Protein AF-A0A3D2S0C6-F1 (afdb_monomer)

Mean predicted aligned error: 8.08 Å

Sequence (118 aa):
MKANLLNQLSLNLKLKREFHRSIPYRATDWIDLDLVYYLPLGFKAKLVGEFRGGRSTEEGSQNLGLEDYVLMRPKLAKQFGNYMNGFIGGVFVVGKYMQLTDYLFTPNAVDFGLELEF

Nearest PDB structures (foldseek):
  4kr4-assembly1_A  TM=4.861E-01  e=1.047E+00  Salmonella enterica subsp. enterica serovar Typhi
  4kr8-assembly1_B  TM=3.683E-01  e=6.257E-01  Salmonella enterica subsp. enterica serovar Typhi

Solvent-accessible surface area (backbone atoms only — not comparable to full-atom values): 6599 Å² total; per-residue (Å²): 135,87,75,68,65,76,82,32,55,47,80,46,79,48,78,49,74,59,92,64,86,82,50,61,63,43,50,41,38,39,38,40,36,44,37,39,36,56,45,80,97,57,28,38,40,34,38,40,37,39,38,36,39,47,16,34,54,89,76,72,77,102,49,64,72,36,61,37,29,39,40,38,34,45,35,43,33,36,64,53,82,95,38,34,33,38,38,41,33,34,34,42,68,48,68,56,46,52,79,52,89,97,45,76,54,80,66,68,45,76,51,69,52,75,48,77,59,133

Structure (mmCIF, N/CA/C/O backbone):
data_AF-A0A3D2S0C6-F1
#
_entry.id   AF-A0A3D2S0C6-F1
#
loop_
_atom_site.group_PDB
_atom_site.id
_atom_site.type_symbol
_atom_site.label_atom_id
_atom_site.label_alt_id
_atom_site.label_comp_id
_atom_site.label_asym_id
_atom_site.label_entity_id
_atom_site.label_seq_id
_atom_site.pdbx_PDB_ins_code
_atom_site.Cartn_x
_atom_site.Cartn_y
_atom_site.Cartn_z
_atom_site.occupancy
_atom_site.B_iso_or_equiv
_atom_site.auth_seq_id
_atom_site.auth_comp_id
_atom_site.auth_asym_id
_atom_site.auth_atom_id
_atom_site.pdbx_PDB_model_num
ATOM 1 N N . MET A 1 1 ? -10.230 -21.965 22.544 1.00 43.94 1 MET A N 1
ATOM 2 C CA . MET A 1 1 ? -10.937 -21.451 21.349 1.00 43.94 1 MET A CA 1
ATOM 3 C C . MET A 1 1 ? -10.070 -21.706 20.125 1.00 43.94 1 MET A C 1
ATOM 5 O O . MET A 1 1 ? -9.015 -21.099 20.023 1.00 43.94 1 MET A O 1
ATOM 9 N N . LYS A 1 2 ? -10.457 -22.622 19.228 1.00 42.06 2 LYS A N 1
ATOM 10 C CA . LYS A 1 2 ? -9.827 -22.734 17.902 1.00 42.06 2 LYS A CA 1
ATOM 11 C C . LYS A 1 2 ? -10.472 -21.672 17.010 1.00 42.06 2 LYS A C 1
ATOM 13 O O . LYS A 1 2 ? -11.637 -21.813 16.656 1.00 42.06 2 LYS A O 1
ATOM 18 N N . ALA A 1 3 ? -9.758 -20.583 16.739 1.00 53.81 3 ALA A N 1
ATOM 19 C CA . ALA A 1 3 ? -10.214 -19.566 15.798 1.00 53.81 3 ALA A CA 1
ATOM 20 C C . ALA A 1 3 ? -10.270 -20.176 14.390 1.00 53.81 3 ALA A C 1
ATOM 22 O O . ALA A 1 3 ? -9.321 -20.826 13.949 1.00 53.81 3 ALA A O 1
ATOM 23 N N . ASN A 1 4 ? -11.399 -20.007 13.706 1.00 52.91 4 ASN A N 1
ATOM 24 C CA . ASN A 1 4 ? -11.587 -20.475 12.341 1.00 52.91 4 ASN A CA 1
ATOM 25 C C . ASN A 1 4 ? -10.833 -19.526 11.388 1.00 52.91 4 ASN A C 1
ATOM 27 O O . ASN A 1 4 ? -11.386 -18.523 10.939 1.00 52.91 4 ASN A O 1
ATOM 31 N N . LEU A 1 5 ? -9.548 -19.817 11.150 1.00 54.78 5 LEU A N 1
ATOM 32 C CA . LEU A 1 5 ? -8.591 -18.996 10.386 1.00 54.78 5 LEU A CA 1
ATOM 33 C C . LEU A 1 5 ? -9.094 -18.583 8.991 1.00 54.78 5 LEU A C 1
ATOM 35 O O . LEU A 1 5 ? -8.727 -17.521 8.496 1.00 54.78 5 LEU A O 1
ATOM 39 N N . LEU A 1 6 ? -9.962 -19.389 8.374 1.00 56.31 6 LEU A N 1
ATOM 40 C CA . LEU A 1 6 ? -10.482 -19.144 7.026 1.00 56.31 6 LEU A CA 1
ATOM 41 C C . LEU A 1 6 ? -11.408 -17.919 6.935 1.00 56.31 6 LEU A C 1
ATOM 43 O O . LEU A 1 6 ? -11.457 -17.287 5.889 1.00 56.31 6 LEU A O 1
ATOM 47 N N . ASN A 1 7 ? -12.086 -17.532 8.023 1.00 62.97 7 ASN A N 1
ATOM 48 C CA . ASN A 1 7 ? -12.977 -16.359 8.025 1.00 62.97 7 ASN A CA 1
ATOM 49 C C . ASN A 1 7 ? -12.265 -15.057 8.421 1.00 62.97 7 ASN A C 1
ATOM 51 O O . ASN A 1 7 ? -12.887 -13.998 8.464 1.00 62.97 7 ASN A O 1
ATOM 55 N N . GLN A 1 8 ? -10.978 -15.131 8.760 1.00 79.31 8 GLN A N 1
ATOM 56 C CA . GLN A 1 8 ? -10.202 -13.994 9.254 1.00 79.31 8 GLN A CA 1
ATOM 57 C C . GLN A 1 8 ? -9.324 -13.376 8.171 1.00 79.31 8 GLN A C 1
ATOM 59 O O . GLN A 1 8 ? -8.827 -12.275 8.372 1.00 79.31 8 GLN A O 1
ATOM 64 N N . LEU A 1 9 ? -9.152 -14.044 7.030 1.00 85.50 9 LEU A N 1
ATOM 65 C CA . LEU A 1 9 ? -8.257 -13.631 5.959 1.00 85.50 9 LEU A CA 1
ATOM 66 C C . LEU A 1 9 ? -9.019 -13.476 4.642 1.00 85.50 9 LEU A C 1
ATOM 68 O O . LEU A 1 9 ? -9.645 -14.414 4.162 1.00 85.50 9 LEU A O 1
ATOM 72 N N . SER A 1 10 ? -8.896 -12.307 4.027 1.00 88.25 10 SER A N 1
ATOM 73 C CA . SER A 1 10 ? -9.287 -12.056 2.645 1.00 88.25 10 SER A CA 1
ATOM 74 C C . SER A 1 10 ? -8.044 -11.685 1.852 1.00 88.25 10 SER A C 1
ATOM 76 O O . SER A 1 10 ? -7.326 -10.758 2.220 1.00 88.25 10 SER A O 1
ATOM 78 N N . LEU A 1 11 ? -7.803 -12.396 0.757 1.00 89.38 11 LEU A N 1
ATOM 79 C CA . LEU A 1 11 ? -6.696 -12.151 -0.157 1.00 89.38 11 LEU A CA 1
ATOM 80 C C . LEU A 1 11 ? -7.246 -12.034 -1.576 1.00 89.38 11 LEU A C 1
ATOM 82 O O . LEU A 1 11 ? -7.897 -12.950 -2.073 1.00 89.38 11 LEU A O 1
ATOM 86 N N . ASN A 1 12 ? -6.937 -10.925 -2.234 1.00 90.75 12 ASN A N 1
ATOM 87 C CA . ASN A 1 12 ? -7.146 -10.736 -3.657 1.00 90.75 12 ASN A CA 1
ATOM 88 C C . ASN A 1 12 ? -5.790 -10.484 -4.315 1.00 90.75 12 ASN A C 1
ATOM 90 O O . ASN A 1 12 ? -5.090 -9.540 -3.953 1.00 90.75 12 ASN A O 1
ATOM 94 N N . LEU A 1 13 ? -5.423 -11.343 -5.261 1.00 89.69 13 LEU A N 1
ATOM 95 C CA . LEU A 1 13 ? -4.190 -11.238 -6.025 1.00 89.69 13 LEU A CA 1
ATOM 96 C C . LEU A 1 13 ? -4.544 -11.170 -7.508 1.00 89.69 13 LEU A C 1
ATOM 98 O O . LEU A 1 13 ? -5.176 -12.081 -8.043 1.00 89.69 13 LEU A O 1
ATOM 102 N N . LYS A 1 14 ? -4.109 -10.105 -8.176 1.00 91.69 14 LYS A N 1
ATOM 103 C CA . LYS A 1 14 ? -4.209 -9.962 -9.627 1.00 91.69 14 LYS A CA 1
ATOM 104 C C . LYS A 1 14 ? -2.811 -9.963 -10.212 1.00 91.69 14 LYS A C 1
ATOM 106 O O . LYS A 1 14 ? -1.954 -9.197 -9.785 1.00 91.69 14 LYS A O 1
ATOM 111 N N . LEU A 1 15 ? -2.608 -10.823 -11.199 1.00 87.50 15 LEU A N 1
ATOM 112 C CA . LEU A 1 15 ? -1.362 -10.943 -11.937 1.00 87.50 15 LEU A CA 1
ATOM 113 C C . LEU A 1 15 ? -1.665 -10.707 -13.411 1.00 87.50 15 LEU A C 1
ATOM 115 O O . LEU A 1 15 ? -2.602 -11.306 -13.946 1.00 87.50 15 LEU A O 1
ATOM 119 N N . LYS A 1 16 ? -0.876 -9.875 -14.085 1.00 85.62 16 LYS A N 1
ATOM 120 C CA . LYS A 1 16 ? -0.969 -9.740 -15.537 1.00 85.62 16 LYS A CA 1
ATOM 121 C C . LYS A 1 16 ? 0.410 -9.589 -16.146 1.00 85.62 16 LYS A C 1
ATOM 123 O O . LYS A 1 16 ? 1.273 -8.889 -15.622 1.00 85.62 16 LYS A O 1
ATOM 128 N N . ARG A 1 17 ? 0.552 -10.236 -17.298 1.00 79.38 17 ARG A N 1
ATOM 129 C CA . ARG A 1 17 ? 1.701 -10.146 -18.183 1.00 79.38 17 ARG A CA 1
ATOM 130 C C . ARG A 1 17 ? 1.209 -9.869 -19.597 1.00 79.38 17 ARG A C 1
ATOM 132 O O . ARG A 1 17 ? 0.423 -10.646 -20.137 1.00 79.38 17 ARG A O 1
ATOM 139 N N . GLU A 1 18 ? 1.613 -8.748 -20.177 1.00 74.56 18 GLU A N 1
ATOM 140 C CA . GLU A 1 18 ? 1.297 -8.378 -21.556 1.00 74.56 18 GLU A CA 1
ATOM 141 C C . GLU A 1 18 ? 2.444 -8.805 -22.481 1.00 74.56 18 GLU A C 1
ATOM 143 O O . GLU A 1 18 ? 3.577 -8.361 -22.331 1.00 74.56 18 GLU A O 1
ATOM 148 N N . PHE A 1 19 ? 2.142 -9.674 -23.451 1.00 68.12 19 PHE A N 1
ATOM 149 C CA . PHE A 1 19 ? 3.120 -10.211 -24.414 1.00 68.12 19 PHE A CA 1
ATOM 150 C C . PHE A 1 19 ? 3.208 -9.410 -25.730 1.00 68.12 19 PHE A C 1
ATOM 152 O O . PHE A 1 19 ? 3.878 -9.835 -26.667 1.00 68.12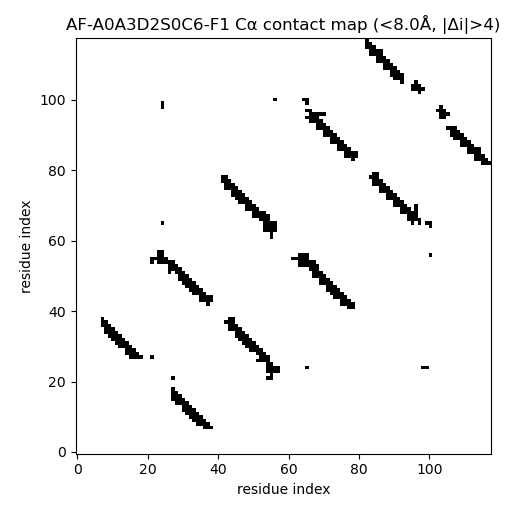 19 PHE A O 1
ATOM 159 N N . HIS A 1 20 ? 2.483 -8.294 -25.845 1.00 63.0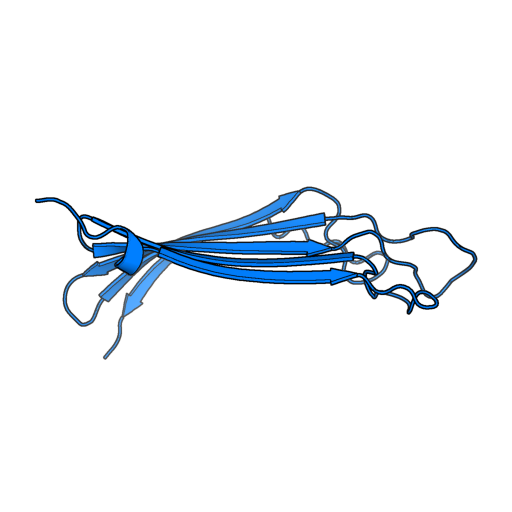9 20 HIS A N 1
ATOM 160 C CA . HIS A 1 20 ? 2.380 -7.502 -27.079 1.00 63.09 20 HIS A CA 1
ATOM 161 C C . HIS A 1 20 ? 3.347 -6.306 -27.053 1.00 63.09 20 HIS A C 1
ATOM 163 O O . HIS A 1 20 ? 3.945 -6.006 -26.022 1.00 63.09 20 HIS A O 1
ATOM 169 N N . ARG A 1 21 ? 3.493 -5.619 -28.197 1.00 65.69 21 ARG A N 1
ATOM 170 C CA . ARG A 1 21 ? 4.327 -4.413 -28.364 1.00 65.69 21 ARG A CA 1
ATOM 171 C C . ARG A 1 21 ? 4.086 -3.426 -27.209 1.00 65.69 21 ARG A C 1
ATOM 173 O O . ARG A 1 21 ? 2.938 -3.080 -26.942 1.00 65.69 21 ARG A O 1
ATOM 180 N N . SER A 1 22 ? 5.158 -3.005 -26.535 1.00 68.56 22 SER A N 1
ATOM 181 C CA . SER A 1 22 ? 5.088 -2.174 -25.328 1.00 68.56 22 SER A CA 1
ATOM 182 C C . SER A 1 22 ? 4.353 -0.860 -25.600 1.00 68.56 22 SER A C 1
ATOM 184 O O . SER A 1 22 ? 4.760 -0.075 -26.458 1.00 68.56 22 SER A O 1
ATOM 186 N N . ILE A 1 23 ? 3.262 -0.627 -24.870 1.00 79.88 23 ILE A N 1
ATOM 187 C CA . ILE A 1 23 ? 2.548 0.652 -24.879 1.00 79.88 23 ILE A CA 1
ATOM 188 C C . ILE A 1 23 ? 3.300 1.600 -23.928 1.00 79.88 23 ILE A C 1
ATOM 190 O O . ILE A 1 23 ? 3.575 1.193 -22.795 1.00 79.88 23 ILE A O 1
ATOM 194 N N . PRO A 1 24 ? 3.635 2.838 -24.342 1.00 83.25 24 PRO A N 1
ATOM 195 C CA . PRO A 1 24 ? 4.306 3.806 -23.477 1.00 83.25 24 PRO A CA 1
ATOM 196 C C . PRO A 1 24 ? 3.613 3.973 -22.118 1.00 83.25 24 PRO A C 1
ATOM 198 O O . PRO A 1 24 ? 2.387 3.924 -22.021 1.00 83.25 24 PRO A O 1
ATOM 201 N N . TYR A 1 25 ? 4.414 4.128 -21.063 1.00 83.06 25 TYR A N 1
ATOM 202 C CA . TYR A 1 25 ? 4.012 4.274 -19.657 1.00 83.06 25 TYR A CA 1
ATOM 203 C C . TYR A 1 25 ? 3.221 3.100 -19.056 1.00 83.06 25 TYR A C 1
ATOM 205 O O . TYR A 1 25 ? 2.872 3.130 -17.872 1.00 83.06 25 TYR A O 1
ATOM 213 N N . ARG A 1 26 ? 2.982 2.025 -19.817 1.00 83.50 26 ARG A N 1
ATOM 214 C CA . ARG A 1 26 ? 2.259 0.840 -19.355 1.00 83.50 26 ARG A CA 1
ATOM 215 C C . ARG A 1 26 ? 3.216 -0.292 -19.017 1.00 83.50 26 ARG A C 1
ATOM 217 O O . ARG A 1 26 ? 4.027 -0.697 -19.845 1.00 83.50 26 ARG A O 1
ATOM 224 N N . ALA A 1 27 ? 3.125 -0.804 -17.790 1.00 84.38 27 ALA A N 1
ATOM 225 C CA . ALA A 1 27 ? 3.972 -1.913 -17.366 1.00 84.38 27 ALA A CA 1
ATOM 226 C C . ALA A 1 27 ? 3.522 -3.196 -18.070 1.00 84.38 27 ALA A C 1
ATOM 228 O O . ALA A 1 27 ? 2.329 -3.514 -18.073 1.00 84.38 27 ALA A O 1
ATOM 229 N N . THR A 1 28 ? 4.470 -3.930 -18.648 1.00 82.31 28 THR A N 1
ATOM 230 C CA . THR A 1 28 ? 4.209 -5.249 -19.241 1.00 82.31 28 THR A CA 1
ATOM 231 C C . THR A 1 28 ? 3.877 -6.275 -18.171 1.00 82.31 28 THR A C 1
ATOM 233 O O . THR A 1 28 ? 3.003 -7.111 -18.377 1.00 82.31 28 THR A O 1
ATOM 236 N N . ASP A 1 29 ? 4.533 -6.175 -17.019 1.00 87.44 29 ASP A N 1
ATOM 237 C CA . ASP A 1 29 ? 4.353 -7.059 -15.878 1.00 87.44 29 ASP A CA 1
ATOM 238 C C . ASP A 1 29 ? 3.820 -6.257 -14.696 1.00 87.44 29 ASP A C 1
ATOM 240 O O . ASP A 1 29 ? 4.393 -5.234 -14.308 1.00 87.44 29 ASP A O 1
ATOM 244 N N . TRP A 1 30 ? 2.718 -6.714 -14.109 1.00 91.44 30 TRP A N 1
ATOM 245 C CA . TRP A 1 30 ? 2.193 -6.099 -12.902 1.00 91.44 30 TRP A CA 1
ATOM 246 C C . TRP A 1 30 ? 1.496 -7.085 -11.977 1.00 91.44 30 TRP A C 1
ATOM 248 O O . TRP A 1 30 ? 0.927 -8.098 -12.399 1.00 91.44 30 TRP A O 1
ATOM 258 N N . ILE A 1 31 ? 1.562 -6.755 -10.689 1.00 93.81 31 ILE A N 1
ATOM 259 C CA . ILE A 1 31 ? 0.950 -7.508 -9.599 1.00 93.81 31 ILE A CA 1
ATOM 260 C C . ILE A 1 31 ? 0.191 -6.518 -8.725 1.00 93.81 31 ILE A C 1
ATOM 262 O O . ILE A 1 31 ? 0.767 -5.520 -8.300 1.00 93.81 31 ILE A O 1
ATOM 266 N N . ASP A 1 32 ? -1.076 -6.803 -8.442 1.00 95.00 32 ASP A N 1
ATOM 267 C CA . ASP A 1 32 ? -1.844 -6.111 -7.407 1.00 95.00 32 ASP A CA 1
ATOM 268 C C . ASP A 1 32 ? -2.237 -7.094 -6.313 1.00 95.00 32 ASP A C 1
ATOM 270 O O . ASP A 1 32 ? -2.733 -8.189 -6.586 1.00 95.00 32 ASP A O 1
ATOM 274 N N . LEU A 1 33 ? -2.049 -6.671 -5.072 1.00 95.88 33 LEU A N 1
ATOM 275 C CA . LEU A 1 33 ? -2.359 -7.407 -3.860 1.00 95.88 33 LEU A CA 1
ATOM 276 C C . LEU A 1 33 ? -3.308 -6.563 -3.005 1.00 95.88 33 LEU A C 1
ATOM 278 O O . LEU A 1 33 ? -2.971 -5.439 -2.646 1.00 95.88 33 LEU A O 1
ATOM 282 N N . ASP A 1 34 ? -4.455 -7.110 -2.620 1.00 95.88 34 ASP A N 1
ATOM 283 C CA . ASP A 1 34 ? -5.277 -6.585 -1.525 1.00 95.88 34 ASP A CA 1
ATOM 284 C C . ASP A 1 34 ? -5.445 -7.689 -0.478 1.00 95.88 34 ASP A C 1
ATOM 286 O O . ASP A 1 34 ? -6.102 -8.706 -0.708 1.00 95.88 34 ASP A O 1
ATOM 290 N N . LEU A 1 35 ? -4.785 -7.501 0.661 1.00 95.06 35 LEU A N 1
ATOM 291 C CA . LEU A 1 35 ? -4.802 -8.402 1.799 1.00 95.06 35 LEU A CA 1
ATOM 292 C C . LEU A 1 35 ? -5.529 -7.726 2.958 1.00 95.06 35 LEU A C 1
ATOM 294 O O . LEU A 1 35 ? -5.148 -6.639 3.389 1.00 95.06 35 LEU A O 1
ATOM 298 N N . VAL A 1 36 ? -6.529 -8.394 3.518 1.00 95.50 36 VAL A N 1
ATOM 299 C CA . VAL A 1 36 ? -7.235 -7.963 4.726 1.00 95.50 36 VAL A CA 1
ATOM 300 C C . VAL A 1 36 ? -7.222 -9.105 5.727 1.00 95.50 36 VAL A C 1
ATOM 302 O O . VAL A 1 36 ? -7.638 -10.216 5.411 1.00 95.50 36 VAL A O 1
ATOM 305 N N . TYR A 1 37 ? -6.774 -8.825 6.945 1.00 92.44 37 TYR A N 1
ATOM 306 C CA . TYR A 1 37 ? -6.738 -9.782 8.037 1.00 92.44 37 TYR A CA 1
ATOM 307 C C . TYR A 1 37 ? -7.399 -9.214 9.296 1.00 92.44 37 TYR A C 1
ATOM 309 O O . TYR A 1 37 ? -7.040 -8.140 9.781 1.00 92.44 37 TYR A O 1
ATOM 317 N N . TYR A 1 38 ? -8.370 -9.946 9.833 1.00 91.19 38 TYR A N 1
ATOM 318 C CA . TYR A 1 38 ? -9.074 -9.627 11.068 1.00 91.19 38 TYR A CA 1
ATOM 319 C C . TYR A 1 38 ? -8.353 -10.285 12.242 1.00 91.19 38 TYR A C 1
ATOM 321 O O . TYR A 1 38 ? -8.462 -11.487 12.489 1.00 91.19 38 TYR A O 1
ATOM 329 N N . LEU A 1 39 ? -7.595 -9.466 12.959 1.00 87.25 39 LEU A N 1
ATOM 330 C CA . LEU A 1 39 ? -6.854 -9.843 14.150 1.00 87.25 39 LEU A CA 1
ATOM 331 C C . LEU A 1 39 ? -7.804 -9.991 15.356 1.00 87.25 39 LEU A C 1
ATOM 333 O O . LEU A 1 39 ? -8.888 -9.395 15.388 1.00 87.25 39 LEU A O 1
ATOM 337 N N . PRO A 1 40 ? -7.399 -10.741 16.398 1.00 81.94 40 PRO A N 1
ATOM 338 C CA . PRO A 1 40 ? -8.107 -10.753 17.674 1.00 81.94 40 PRO A CA 1
ATOM 339 C C . PRO A 1 40 ? -8.305 -9.338 18.244 1.00 81.94 40 PRO A C 1
ATOM 341 O O . PRO A 1 40 ? -7.582 -8.406 17.897 1.00 81.94 40 PRO A O 1
ATOM 344 N N . LEU A 1 41 ? -9.258 -9.185 19.169 1.00 82.81 41 LEU A N 1
ATOM 345 C CA . LEU A 1 41 ? -9.541 -7.916 19.866 1.00 82.81 41 LEU A CA 1
ATOM 346 C C . LEU A 1 41 ? -10.042 -6.771 18.958 1.00 82.81 41 LEU A C 1
ATOM 348 O O . LEU A 1 41 ? -9.915 -5.598 19.319 1.00 82.81 41 LEU A O 1
ATOM 352 N N . GLY A 1 42 ? -10.632 -7.109 17.806 1.00 82.88 42 GLY A N 1
ATOM 353 C CA . GLY A 1 42 ? -11.313 -6.155 16.921 1.00 82.88 42 GLY A CA 1
ATOM 354 C C . GLY A 1 42 ? -10.384 -5.344 16.015 1.00 82.88 42 GLY A C 1
ATOM 355 O O . GLY A 1 42 ? -10.803 -4.327 15.467 1.00 82.88 42 GLY A O 1
ATOM 356 N N . PHE A 1 43 ? -9.128 -5.765 15.862 1.00 90.75 43 PHE A N 1
ATOM 357 C CA . PHE A 1 43 ? -8.190 -5.129 14.942 1.00 90.75 43 PHE A CA 1
ATOM 358 C C . PHE A 1 43 ? -8.374 -5.646 13.509 1.00 90.75 43 PHE A C 1
ATOM 360 O O . PHE A 1 43 ? -8.582 -6.834 13.272 1.00 90.75 43 PHE A O 1
ATOM 367 N N . LYS A 1 44 ? -8.228 -4.753 12.533 1.00 93.94 44 LYS A N 1
ATOM 368 C CA . LYS A 1 44 ? -8.240 -5.051 11.101 1.00 93.94 44 LYS A CA 1
ATOM 369 C C . LYS A 1 44 ? -6.932 -4.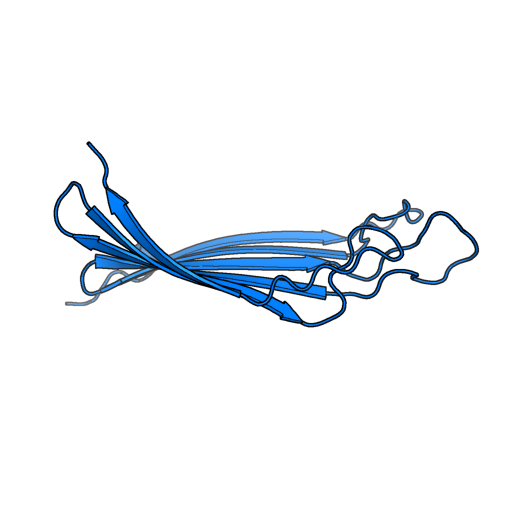574 10.488 1.00 93.94 44 LYS A C 1
ATOM 371 O O . LYS A 1 44 ? -6.699 -3.372 10.377 1.00 93.94 44 LYS A O 1
ATOM 376 N N . ALA A 1 45 ? -6.087 -5.511 10.086 1.00 94.81 45 ALA A N 1
ATOM 377 C CA . ALA A 1 45 ? -4.911 -5.232 9.279 1.00 94.81 45 ALA A CA 1
ATOM 378 C C . ALA A 1 45 ? -5.296 -5.273 7.796 1.00 94.81 45 ALA A C 1
ATOM 380 O O . ALA A 1 45 ? -5.988 -6.184 7.347 1.00 94.81 45 ALA A O 1
ATOM 381 N N . LYS A 1 46 ? -4.850 -4.288 7.027 1.00 96.38 46 LYS A N 1
ATOM 382 C CA . LYS A 1 46 ? -4.975 -4.223 5.577 1.00 96.38 46 LYS A CA 1
ATOM 383 C C . LYS A 1 46 ? -3.601 -3.949 4.979 1.00 96.38 46 LYS A C 1
ATOM 385 O O . LYS A 1 46 ? -2.869 -3.108 5.488 1.00 96.38 46 LYS A O 1
ATOM 390 N N . LEU A 1 47 ? -3.261 -4.628 3.894 1.00 96.62 47 LEU A N 1
ATOM 391 C CA . LEU A 1 47 ? -2.084 -4.347 3.088 1.00 96.62 47 LEU A CA 1
ATOM 392 C C . LEU A 1 47 ? -2.507 -4.315 1.624 1.00 96.62 47 LEU A C 1
ATOM 394 O O . LEU A 1 47 ? -2.944 -5.326 1.081 1.00 96.62 47 LEU A O 1
ATOM 398 N N . VAL A 1 48 ? -2.362 -3.151 0.995 1.00 96.88 48 VAL A N 1
ATOM 399 C CA . VAL A 1 48 ? -2.455 -3.036 -0.464 1.00 96.88 48 VAL A CA 1
ATOM 400 C C . VAL A 1 48 ? -1.043 -2.984 -1.023 1.00 96.88 48 VAL A C 1
ATOM 402 O O . VAL A 1 48 ? -0.275 -2.099 -0.651 1.00 96.88 48 VAL A O 1
ATOM 405 N N . GLY A 1 49 ? -0.700 -3.937 -1.879 1.00 95.25 49 GLY A N 1
ATOM 406 C CA . GLY A 1 49 ? 0.579 -4.011 -2.574 1.00 95.25 49 GLY A CA 1
ATOM 407 C C . GLY A 1 49 ? 0.386 -3.812 -4.072 1.00 95.25 49 GLY A C 1
ATOM 408 O O . GLY A 1 49 ? -0.565 -4.323 -4.652 1.00 95.25 49 GLY A O 1
ATOM 409 N N . GLU A 1 50 ? 1.295 -3.089 -4.699 1.00 94.44 50 GLU A N 1
ATOM 410 C CA . GLU A 1 50 ? 1.332 -2.876 -6.139 1.00 94.44 50 GLU A CA 1
ATOM 411 C C . GLU A 1 50 ? 2.774 -3.056 -6.605 1.00 94.44 50 GLU A C 1
ATOM 413 O O . GLU A 1 50 ? 3.683 -2.406 -6.099 1.00 94.44 50 GLU A O 1
ATOM 418 N N . PHE A 1 51 ? 2.985 -3.946 -7.566 1.00 93.50 51 PHE A N 1
ATOM 419 C CA . PHE A 1 51 ? 4.222 -4.035 -8.326 1.00 93.50 51 PHE A CA 1
ATOM 420 C C . PHE A 1 51 ? 3.936 -3.632 -9.760 1.00 93.50 51 PHE A C 1
ATOM 422 O O . PHE A 1 51 ? 2.963 -4.099 -10.371 1.00 93.50 51 PHE A O 1
ATOM 429 N N . ARG A 1 52 ? 4.820 -2.810 -10.310 1.00 91.81 52 ARG A N 1
ATOM 430 C CA . ARG A 1 52 ? 4.881 -2.532 -11.740 1.00 91.81 52 ARG A CA 1
ATOM 431 C C . ARG A 1 52 ? 6.306 -2.769 -12.203 1.00 91.81 52 ARG A C 1
ATOM 433 O O . ARG A 1 52 ? 7.234 -2.176 -11.658 1.00 91.81 52 ARG A O 1
ATOM 440 N N . GLY A 1 53 ? 6.454 -3.608 -13.221 1.00 88.69 53 GLY A N 1
ATOM 441 C CA . GLY A 1 53 ? 7.708 -3.756 -13.943 1.00 88.69 53 GLY A CA 1
ATOM 442 C C . GLY A 1 53 ? 8.071 -2.482 -14.706 1.00 88.69 53 GLY A C 1
ATOM 443 O O . GLY A 1 53 ? 7.273 -1.540 -14.807 1.00 88.69 53 GLY A O 1
ATOM 444 N N . GLY A 1 54 ? 9.285 -2.467 -15.253 1.00 86.38 54 GLY A N 1
ATOM 445 C CA . GLY A 1 54 ? 9.782 -1.333 -16.024 1.00 86.38 54 GLY A CA 1
ATOM 446 C C . GLY A 1 54 ? 8.861 -0.960 -17.190 1.00 86.38 54 GLY A C 1
ATOM 447 O O . GLY A 1 54 ? 8.142 -1.797 -17.745 1.00 86.38 54 GLY A O 1
ATOM 448 N N . ARG A 1 55 ? 8.869 0.323 -17.557 1.00 86.44 55 ARG A N 1
ATOM 449 C CA . ARG A 1 55 ? 7.994 0.895 -18.593 1.00 86.44 55 ARG A CA 1
ATOM 450 C C . ARG A 1 55 ? 8.803 1.682 -19.616 1.00 86.44 55 ARG A C 1
ATOM 452 O O . ARG A 1 55 ? 9.763 2.365 -19.266 1.00 86.44 55 ARG A O 1
ATOM 459 N N . SER A 1 56 ? 8.389 1.609 -20.877 1.00 82.06 56 SER A N 1
ATOM 460 C CA . SER A 1 56 ? 8.929 2.437 -21.961 1.00 82.06 56 SER A CA 1
ATOM 461 C C . SER A 1 56 ? 8.323 3.844 -21.934 1.00 82.06 56 SER A C 1
ATOM 463 O O . SER A 1 56 ? 7.150 3.993 -21.596 1.00 82.06 56 SER A O 1
ATOM 465 N N . THR A 1 57 ? 9.083 4.857 -22.338 1.00 79.94 57 THR A N 1
ATOM 466 C CA . THR A 1 57 ? 8.623 6.248 -22.519 1.00 79.94 57 THR A CA 1
ATOM 467 C C . THR A 1 57 ? 8.337 6.543 -24.002 1.00 79.94 57 THR A C 1
ATOM 469 O O . THR A 1 57 ? 8.564 5.689 -24.861 1.00 79.94 57 THR A O 1
ATOM 472 N N . GLU A 1 58 ? 7.772 7.717 -24.313 1.00 73.12 58 GLU A N 1
ATOM 473 C CA . GLU A 1 58 ? 7.422 8.126 -25.691 1.00 73.12 58 GLU A CA 1
ATOM 474 C C . GLU A 1 58 ? 8.645 8.391 -26.590 1.00 73.12 58 GLU A C 1
ATOM 476 O O . GLU A 1 58 ? 8.571 8.199 -27.805 1.00 73.12 58 GLU A O 1
ATOM 481 N N . GLU A 1 59 ? 9.786 8.770 -26.010 1.00 59.62 59 GLU A N 1
ATOM 482 C CA . GLU A 1 59 ? 11.025 9.047 -26.740 1.00 59.62 59 GLU A CA 1
ATOM 483 C C . GLU A 1 59 ? 11.941 7.813 -26.805 1.00 59.62 59 GLU A C 1
ATOM 485 O O . GLU A 1 59 ? 12.642 7.490 -25.855 1.00 59.62 59 GLU A O 1
ATOM 490 N N . GLY A 1 60 ? 11.978 7.160 -27.971 1.00 49.34 60 GLY A N 1
ATOM 491 C CA . GLY A 1 60 ? 13.182 6.489 -28.480 1.00 49.34 60 GLY A CA 1
ATOM 492 C C . GLY A 1 60 ? 13.578 5.120 -27.898 1.00 49.34 60 GLY A C 1
ATOM 493 O O . GLY A 1 60 ? 14.045 4.991 -26.776 1.00 49.34 60 GLY A O 1
ATOM 494 N N . SER A 1 61 ? 13.523 4.103 -28.768 1.00 49.22 61 SER A N 1
ATOM 495 C CA . SER A 1 61 ? 14.275 2.832 -28.731 1.00 49.22 61 SER A CA 1
ATOM 496 C C . SER A 1 61 ? 14.304 2.048 -27.414 1.00 49.22 61 SER A C 1
ATOM 498 O O . SER A 1 61 ? 15.160 2.309 -26.586 1.00 49.22 61 SER A O 1
ATOM 500 N N . GLN A 1 62 ? 13.482 0.994 -27.310 1.00 51.06 62 GLN A N 1
ATOM 501 C CA . GLN A 1 62 ? 13.737 -0.275 -26.582 1.00 51.06 62 GLN A CA 1
ATOM 502 C C . GLN A 1 62 ? 14.209 -0.241 -25.107 1.00 51.06 62 GLN A C 1
ATOM 504 O O . GLN A 1 62 ? 14.294 -1.297 -24.486 1.00 51.06 62 GLN A O 1
ATOM 509 N N . ASN A 1 63 ? 14.455 0.924 -24.522 1.00 54.88 63 ASN A N 1
ATOM 510 C CA . ASN A 1 63 ? 15.024 1.109 -23.206 1.00 54.88 63 ASN A CA 1
ATOM 511 C C . ASN A 1 63 ? 13.896 1.498 -22.257 1.00 54.88 63 ASN A C 1
ATOM 513 O O . ASN A 1 63 ? 13.091 2.391 -22.526 1.00 54.88 63 ASN A O 1
ATOM 517 N N . LEU A 1 64 ? 13.815 0.770 -21.149 1.00 61.44 64 LEU A N 1
ATOM 518 C CA . LEU A 1 64 ? 12.884 1.057 -20.069 1.00 61.44 64 LEU A CA 1
ATOM 519 C C . LEU A 1 64 ? 13.308 2.391 -19.441 1.00 61.44 64 LEU A C 1
ATOM 521 O O . LEU A 1 64 ? 14.288 2.446 -18.706 1.00 61.44 64 LEU A O 1
ATOM 525 N N . GLY A 1 65 ? 12.608 3.474 -19.784 1.00 69.88 65 GLY A N 1
ATOM 526 C CA . GLY A 1 65 ? 12.864 4.810 -19.236 1.00 69.88 65 GLY A CA 1
ATOM 527 C C . GLY A 1 65 ? 12.331 4.987 -17.813 1.00 69.88 65 GLY A C 1
ATOM 528 O O . GLY A 1 65 ? 12.754 5.896 -17.106 1.00 69.88 65 GLY A O 1
ATOM 529 N N . LEU A 1 66 ? 11.426 4.107 -17.371 1.00 82.56 66 LEU A N 1
ATOM 530 C CA . LEU A 1 66 ? 10.931 4.061 -15.998 1.00 82.56 66 LEU A CA 1
ATOM 531 C C . LEU A 1 66 ? 11.259 2.705 -15.377 1.00 82.56 66 LEU A C 1
ATOM 533 O O . LEU A 1 66 ? 10.858 1.663 -15.903 1.00 82.56 66 LEU A O 1
ATOM 537 N N . GLU A 1 67 ? 11.948 2.744 -14.242 1.00 86.25 67 GLU A N 1
ATOM 538 C CA . GLU A 1 67 ? 12.312 1.564 -13.460 1.00 86.25 67 GLU A CA 1
ATOM 539 C C . GLU A 1 67 ? 11.081 0.904 -12.816 1.00 86.25 67 GLU A C 1
ATOM 541 O O . GLU A 1 67 ? 9.973 1.463 -12.751 1.00 86.25 67 GLU A O 1
ATOM 546 N N . ASP A 1 68 ? 11.289 -0.332 -12.381 1.00 89.44 68 ASP A N 1
ATOM 547 C CA . ASP A 1 68 ? 10.337 -1.079 -11.586 1.00 89.44 68 ASP A CA 1
ATOM 548 C C . ASP A 1 68 ? 10.170 -0.464 -10.194 1.00 89.44 68 ASP A C 1
ATOM 550 O O . ASP A 1 68 ? 11.041 0.222 -9.647 1.00 89.44 68 ASP A O 1
ATOM 554 N N . TYR A 1 69 ? 8.997 -0.696 -9.615 1.00 91.38 69 TYR A N 1
ATOM 555 C CA . TYR A 1 69 ? 8.740 -0.303 -8.241 1.00 91.38 69 TYR A CA 1
ATOM 556 C C . TYR A 1 69 ? 7.768 -1.255 -7.557 1.00 91.38 69 TYR A C 1
ATOM 558 O O . TYR A 1 69 ? 6.917 -1.897 -8.182 1.00 91.38 69 TYR A O 1
ATOM 566 N N . VAL A 1 70 ? 7.876 -1.272 -6.232 1.00 93.25 70 VAL A N 1
ATOM 567 C CA . VAL A 1 70 ? 6.910 -1.876 -5.322 1.00 93.25 70 VAL A CA 1
ATOM 568 C C . VAL A 1 70 ? 6.342 -0.777 -4.440 1.00 93.25 70 VAL A C 1
ATOM 570 O O . VAL A 1 70 ? 7.086 -0.047 -3.791 1.00 93.25 70 VAL A O 1
ATOM 573 N N . LEU A 1 71 ? 5.022 -0.678 -4.397 1.00 94.31 71 LEU A N 1
ATOM 574 C CA . LEU A 1 71 ? 4.263 0.232 -3.559 1.00 94.31 71 LEU A CA 1
ATOM 575 C C . LEU A 1 71 ? 3.468 -0.579 -2.540 1.00 94.31 71 LEU A C 1
ATOM 577 O O . LEU A 1 71 ? 2.732 -1.494 -2.894 1.00 94.31 71 LEU A O 1
ATOM 581 N N . MET A 1 72 ? 3.600 -0.237 -1.267 1.00 95.94 72 MET A N 1
ATOM 582 C CA . MET A 1 72 ? 2.944 -0.915 -0.156 1.00 95.94 72 MET A CA 1
ATOM 583 C C . MET A 1 72 ? 2.176 0.101 0.672 1.00 95.94 72 MET A C 1
ATOM 585 O O . MET A 1 72 ? 2.709 1.140 1.048 1.00 95.94 72 MET A O 1
ATOM 589 N N . ARG A 1 73 ? 0.921 -0.211 0.986 1.00 96.44 73 ARG A N 1
ATOM 590 C CA . ARG A 1 73 ? 0.051 0.621 1.818 1.00 96.44 73 ARG A CA 1
ATOM 591 C C . ARG A 1 73 ? -0.500 -0.199 2.987 1.00 96.44 73 ARG A C 1
ATOM 593 O O . ARG A 1 73 ? -1.622 -0.710 2.892 1.00 96.44 73 ARG A O 1
ATOM 600 N N . PRO A 1 74 ? 0.293 -0.426 4.049 1.00 96.88 74 PRO A N 1
ATOM 601 C CA . PRO A 1 74 ? -0.201 -1.066 5.259 1.00 96.88 74 PRO A CA 1
ATOM 602 C C . PRO A 1 74 ? -1.127 -0.112 6.031 1.00 96.88 74 PRO A C 1
AT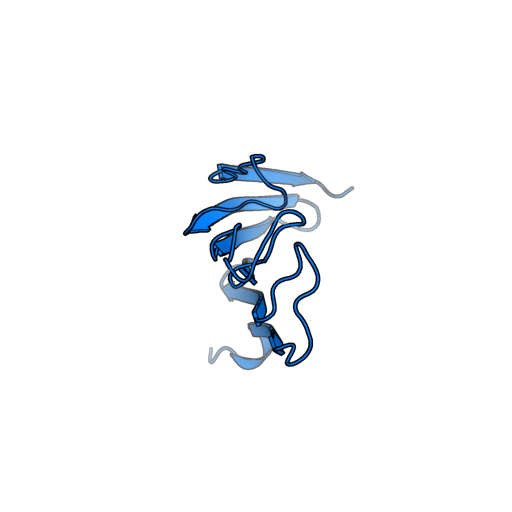OM 604 O O . PRO A 1 74 ? -0.840 1.075 6.164 1.00 96.88 74 PRO A O 1
ATOM 607 N N . LYS A 1 75 ? -2.227 -0.634 6.576 1.00 96.88 75 LYS A N 1
ATOM 608 C CA . LYS A 1 75 ? -3.130 0.054 7.510 1.00 96.88 75 LYS A CA 1
ATOM 609 C C . LYS A 1 75 ? -3.553 -0.930 8.597 1.00 96.88 75 LYS A C 1
ATOM 611 O O . LYS A 1 75 ? -4.001 -2.031 8.299 1.00 96.88 75 LYS A O 1
ATOM 616 N N . LEU A 1 76 ? -3.441 -0.535 9.853 1.00 96.06 76 LEU A N 1
ATOM 617 C CA . LEU A 1 76 ? -4.012 -1.219 11.003 1.00 96.06 76 LEU A CA 1
ATOM 618 C C . LEU A 1 76 ? -5.112 -0.326 11.570 1.00 96.06 76 LEU A C 1
ATOM 620 O O . LEU A 1 76 ? -4.861 0.827 11.905 1.00 96.06 76 LEU A O 1
ATOM 624 N N . ALA A 1 77 ? -6.325 -0.854 11.668 1.00 94.94 77 ALA A N 1
ATOM 625 C CA . ALA A 1 77 ? -7.477 -0.137 12.193 1.00 94.94 77 ALA A CA 1
ATOM 626 C C . ALA A 1 77 ? -8.135 -0.907 13.339 1.00 94.94 77 ALA A C 1
ATOM 628 O O . ALA A 1 77 ? -8.016 -2.131 13.422 1.00 94.94 77 ALA A O 1
ATOM 629 N N . LYS A 1 78 ? -8.837 -0.197 14.216 1.00 93.38 78 LYS A N 1
ATOM 630 C CA . LYS A 1 78 ? -9.634 -0.770 15.295 1.00 93.38 78 LYS A CA 1
ATOM 631 C C . LYS A 1 78 ? -10.894 0.050 15.505 1.00 93.38 78 LYS A C 1
ATOM 633 O O . LYS A 1 78 ? -10.825 1.247 15.776 1.00 93.38 78 LYS A O 1
ATOM 638 N N . GLN A 1 79 ? -12.024 -0.642 15.486 1.00 89.69 79 GLN A N 1
ATOM 639 C CA . GLN A 1 79 ? -13.306 -0.057 15.837 1.00 89.69 79 GLN A CA 1
ATOM 640 C C . GLN A 1 79 ? -13.470 -0.013 17.365 1.00 89.69 79 GLN A C 1
ATOM 642 O O . GLN A 1 79 ? -13.208 -0.994 18.069 1.00 89.69 79 GLN A O 1
ATOM 647 N N . PHE A 1 80 ? -13.898 1.134 17.878 1.00 88.06 80 PHE A N 1
ATOM 648 C CA . PHE A 1 80 ? -14.207 1.393 19.278 1.00 88.06 80 PHE A CA 1
ATOM 649 C C . PHE A 1 80 ? -15.699 1.717 19.398 1.00 88.06 80 PHE A C 1
ATOM 651 O O . PHE A 1 80 ? -16.152 2.798 19.021 1.00 88.06 80 PHE A O 1
ATOM 658 N N . GLY A 1 81 ? -16.475 0.769 19.926 1.00 85.44 81 GLY A N 1
ATOM 659 C CA . GLY A 1 81 ? -17.934 0.878 19.913 1.00 85.44 81 GLY A CA 1
ATOM 660 C C 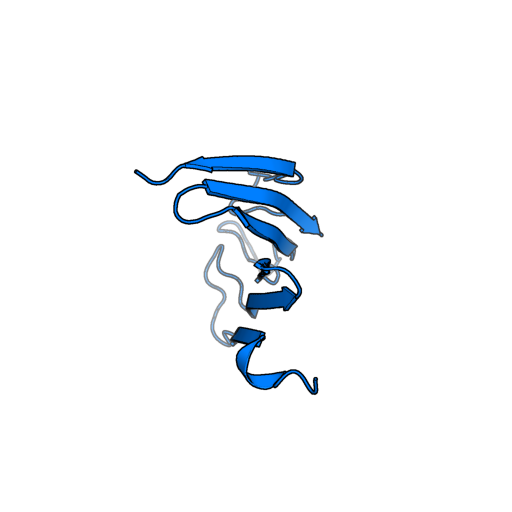. GLY A 1 81 ? -18.477 0.851 18.483 1.00 85.44 81 GLY A C 1
ATOM 661 O O . GLY A 1 81 ? -17.896 0.205 17.618 1.00 85.44 81 GLY A O 1
ATOM 662 N N . ASN A 1 82 ? -19.581 1.553 18.235 1.00 84.38 82 ASN A N 1
ATOM 663 C CA . ASN A 1 82 ? -20.246 1.518 16.929 1.00 84.38 82 ASN A CA 1
ATOM 664 C C . ASN A 1 82 ? -19.858 2.683 16.005 1.00 84.38 82 ASN A C 1
ATOM 666 O O . ASN A 1 82 ? -20.105 2.587 14.813 1.00 84.38 82 ASN A O 1
ATOM 670 N N . TYR A 1 83 ? -19.236 3.742 16.534 1.00 87.12 83 TYR A N 1
ATOM 671 C CA . TYR A 1 83 ? -19.168 5.054 15.867 1.00 87.12 83 TYR A CA 1
ATOM 672 C C . TYR A 1 83 ? -17.756 5.624 15.729 1.00 87.12 83 TYR A C 1
ATOM 674 O O . TYR A 1 83 ? -17.581 6.723 15.215 1.00 87.12 83 TYR A O 1
ATOM 682 N N . MET A 1 84 ? -16.736 4.925 16.230 1.00 90.88 84 MET A N 1
ATOM 683 C CA . MET A 1 84 ? -15.362 5.415 16.205 1.00 90.88 84 MET A CA 1
ATOM 684 C C . MET A 1 84 ? -14.426 4.336 15.682 1.00 90.88 84 MET A C 1
ATOM 686 O O . MET A 1 84 ? -14.474 3.189 16.124 1.00 90.88 84 MET A O 1
ATOM 690 N N . ASN A 1 85 ? -13.537 4.708 14.772 1.00 92.00 85 ASN A N 1
ATOM 691 C CA . ASN A 1 85 ? -12.518 3.829 14.226 1.00 92.00 85 ASN A CA 1
ATOM 692 C C . ASN A 1 85 ? -11.158 4.521 14.293 1.00 92.00 85 ASN A C 1
ATOM 694 O O . ASN A 1 85 ? -10.947 5.555 13.673 1.00 92.00 85 ASN A O 1
ATOM 698 N N . GLY A 1 86 ? -10.228 3.961 15.059 1.00 94.25 86 GLY A N 1
ATOM 699 C CA . GLY A 1 86 ? -8.851 4.444 15.077 1.00 94.25 86 GLY A CA 1
ATOM 700 C C . GLY A 1 86 ? -8.006 3.707 14.056 1.00 94.25 86 GLY A C 1
ATOM 701 O O . GLY A 1 86 ? -8.179 2.502 13.873 1.00 94.25 86 GLY A O 1
ATOM 702 N N . PHE A 1 87 ? -7.069 4.397 13.415 1.00 96.00 87 PHE A N 1
ATOM 703 C CA . PHE A 1 87 ? -6.145 3.771 12.483 1.00 96.00 87 PHE A CA 1
ATOM 704 C C . PHE A 1 87 ? -4.728 4.327 12.576 1.00 96.00 87 PHE A C 1
ATOM 706 O O . PHE A 1 87 ? -4.502 5.474 12.947 1.00 96.00 87 PHE A O 1
ATOM 713 N N . ILE A 1 88 ? -3.782 3.491 12.168 1.00 97.25 88 ILE A N 1
ATOM 714 C CA . ILE A 1 88 ? -2.425 3.862 11.786 1.00 97.25 88 ILE A CA 1
ATOM 715 C C . ILE A 1 88 ? -2.116 3.168 10.466 1.00 97.25 88 ILE A C 1
ATOM 717 O O . ILE A 1 88 ? -2.499 2.021 10.246 1.00 97.25 88 ILE A O 1
ATOM 721 N N . GLY A 1 89 ? -1.443 3.847 9.560 1.00 96.50 89 GLY A N 1
ATOM 722 C CA . GLY A 1 89 ? -1.069 3.299 8.276 1.00 96.50 89 GLY A CA 1
ATOM 723 C C . GLY A 1 89 ? 0.052 4.092 7.647 1.00 96.50 89 GLY A C 1
ATOM 724 O O . GLY A 1 89 ? 0.648 4.974 8.257 1.00 96.50 89 GLY A O 1
ATOM 725 N N . GLY A 1 90 ? 0.356 3.756 6.409 1.00 95.69 90 GLY A N 1
ATOM 726 C CA . GLY A 1 90 ? 1.362 4.472 5.662 1.00 95.69 90 GLY A CA 1
ATOM 727 C C . GLY A 1 90 ? 1.382 4.057 4.212 1.00 95.69 90 GLY A C 1
ATOM 728 O O . GLY A 1 90 ? 0.629 3.185 3.773 1.00 95.69 90 GLY A O 1
ATOM 729 N N . VAL A 1 91 ? 2.272 4.696 3.479 1.00 95.56 91 VAL A N 1
ATOM 730 C CA . VAL A 1 91 ? 2.591 4.373 2.100 1.00 95.56 91 VAL A CA 1
ATOM 731 C C . VAL A 1 91 ? 4.103 4.248 2.025 1.00 95.56 91 VAL A C 1
ATOM 733 O O . VAL A 1 91 ? 4.819 5.091 2.550 1.00 95.56 91 VAL A O 1
ATOM 736 N N . PHE A 1 92 ? 4.587 3.172 1.417 1.00 94.56 92 PHE A N 1
ATOM 737 C CA . PHE A 1 92 ? 6.004 2.858 1.301 1.00 94.56 92 PHE A CA 1
ATOM 738 C C . PHE A 1 92 ? 6.312 2.424 -0.122 1.00 94.56 92 PHE A C 1
ATOM 740 O O . PHE A 1 92 ? 5.573 1.634 -0.706 1.00 94.56 92 PHE A O 1
ATOM 747 N N . VAL A 1 93 ? 7.413 2.918 -0.664 1.00 93.50 93 VAL A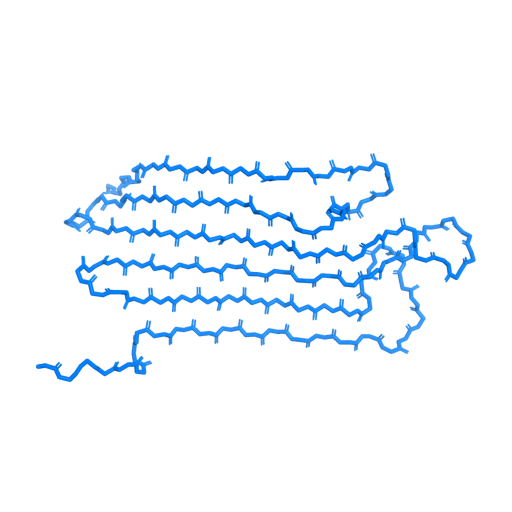 N 1
ATOM 748 C CA . VAL A 1 93 ? 7.912 2.583 -1.992 1.00 93.50 93 VAL A CA 1
ATOM 749 C C . VAL A 1 93 ? 9.311 2.005 -1.885 1.00 93.50 93 VAL A C 1
ATOM 751 O O . VAL A 1 93 ? 10.169 2.541 -1.184 1.00 93.50 93 VAL A O 1
ATOM 754 N N . VAL A 1 94 ? 9.538 0.939 -2.645 1.00 90.56 94 VAL A N 1
ATOM 755 C CA . VAL A 1 94 ? 10.860 0.408 -2.972 1.00 90.56 94 VAL A CA 1
ATOM 756 C C . VAL A 1 94 ? 11.056 0.566 -4.481 1.00 90.56 94 VAL A C 1
ATOM 758 O O . VAL A 1 94 ? 10.185 0.164 -5.251 1.00 90.56 94 VAL A O 1
ATOM 761 N N . GLY A 1 95 ? 12.175 1.163 -4.899 1.00 86.38 95 GLY A N 1
ATOM 762 C CA . GLY A 1 95 ? 12.439 1.532 -6.299 1.00 86.38 95 GLY A CA 1
ATOM 763 C C . GLY A 1 95 ? 12.050 2.979 -6.633 1.00 86.38 95 GLY A C 1
ATOM 764 O O . GLY A 1 95 ? 11.740 3.774 -5.741 1.00 86.38 95 GLY A O 1
ATOM 765 N N . LYS A 1 96 ? 12.079 3.341 -7.922 1.00 83.06 96 LYS A N 1
ATOM 766 C CA . LYS A 1 96 ? 11.712 4.689 -8.394 1.00 83.06 96 LYS A CA 1
ATOM 767 C C . LYS A 1 96 ? 10.237 4.735 -8.779 1.00 83.06 96 LYS A C 1
ATOM 769 O O . LYS A 1 96 ? 9.852 4.414 -9.904 1.00 83.06 96 LYS A O 1
ATOM 774 N N . TYR A 1 97 ? 9.390 5.165 -7.848 1.00 81.75 97 TYR A N 1
ATOM 775 C CA . TYR A 1 97 ? 7.968 5.337 -8.135 1.00 81.75 97 TYR A CA 1
ATOM 776 C C . TYR A 1 97 ? 7.730 6.591 -8.985 1.00 81.75 97 TYR A C 1
ATOM 778 O O . TYR A 1 97 ? 7.642 7.712 -8.495 1.00 81.75 97 TYR A O 1
ATOM 786 N N . MET A 1 98 ? 7.643 6.383 -10.294 1.00 83.38 98 MET A N 1
ATOM 787 C CA . MET A 1 98 ? 7.396 7.418 -11.297 1.00 83.38 98 MET A CA 1
ATOM 788 C C . MET A 1 98 ? 6.240 6.975 -12.186 1.00 83.38 98 MET A C 1
ATOM 790 O O . MET A 1 98 ? 6.233 5.833 -12.648 1.00 83.38 98 MET A O 1
ATOM 794 N N . GLN A 1 99 ? 5.250 7.835 -12.427 1.00 76.31 99 GLN A N 1
ATOM 795 C CA . GLN A 1 99 ? 4.192 7.550 -13.414 1.00 76.31 99 GLN A CA 1
ATOM 796 C C . GLN A 1 99 ? 4.519 8.138 -14.789 1.00 76.31 99 GLN A C 1
ATOM 798 O O . GLN A 1 99 ? 4.173 7.537 -15.801 1.00 76.31 99 GLN A O 1
ATOM 803 N N . LEU A 1 100 ? 5.225 9.268 -14.802 1.00 80.44 100 LEU A N 1
ATOM 804 C CA . LEU A 1 100 ? 5.682 9.992 -15.982 1.00 80.44 100 LEU A CA 1
ATOM 805 C C . LEU A 1 100 ? 7.181 10.268 -15.841 1.00 80.44 100 LEU A C 1
ATOM 807 O O . LEU A 1 100 ? 7.712 10.263 -14.725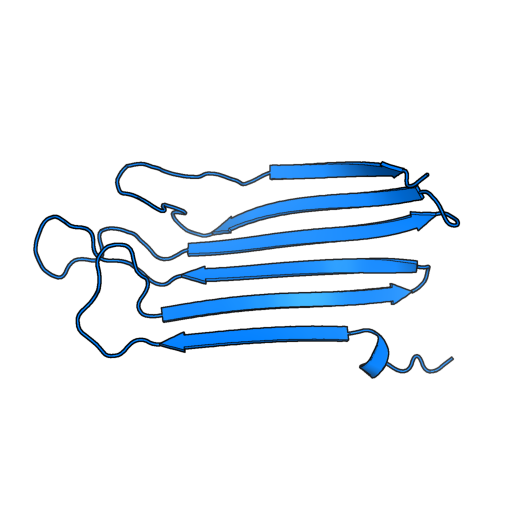 1.00 80.44 100 LEU A O 1
ATOM 811 N N . THR A 1 101 ? 7.853 10.512 -16.963 1.00 77.94 101 THR A N 1
ATOM 812 C CA . THR A 1 101 ? 9.252 10.956 -16.977 1.00 77.94 101 THR A CA 1
ATOM 813 C C . THR A 1 101 ? 9.400 12.218 -16.124 1.00 77.94 101 THR A C 1
ATOM 815 O O . THR A 1 101 ? 8.514 13.070 -16.118 1.00 77.94 101 THR A O 1
ATOM 818 N N . ASP A 1 102 ? 10.479 12.293 -15.347 1.00 78.06 102 ASP A N 1
ATOM 819 C CA . ASP A 1 102 ? 10.822 13.410 -14.451 1.00 78.06 102 ASP A CA 1
ATOM 820 C C . ASP A 1 102 ? 9.806 13.749 -13.345 1.00 78.06 102 ASP A C 1
ATOM 822 O O . ASP A 1 102 ? 9.997 14.706 -12.594 1.00 78.06 102 ASP A O 1
ATOM 826 N N . TYR A 1 103 ? 8.766 12.930 -13.162 1.00 80.88 103 TYR A N 1
ATOM 827 C CA . TYR A 1 103 ? 7.788 13.094 -12.089 1.00 80.88 103 TYR A CA 1
ATOM 828 C C . TYR A 1 103 ? 7.936 11.993 -11.032 1.00 80.88 103 TYR A C 1
ATOM 830 O O . TYR A 1 103 ? 7.239 10.971 -11.044 1.00 80.88 103 TYR A O 1
ATOM 838 N N . LEU A 1 104 ? 8.895 12.200 -10.124 1.00 79.06 104 LEU A N 1
ATOM 839 C CA . LEU A 1 104 ? 9.174 11.293 -9.013 1.00 79.06 104 LEU A CA 1
ATOM 840 C C . LEU A 1 104 ? 8.173 11.489 -7.875 1.00 79.06 104 LEU A C 1
ATOM 842 O O . LEU A 1 104 ? 8.083 12.557 -7.274 1.00 79.06 104 LEU A O 1
ATOM 846 N N . PHE A 1 105 ? 7.475 10.415 -7.528 1.00 81.25 105 PHE A N 1
ATOM 847 C CA . PHE A 1 105 ? 6.691 10.336 -6.310 1.00 81.25 105 PHE A CA 1
ATOM 848 C C . PHE A 1 105 ? 7.541 9.687 -5.217 1.00 81.25 105 PHE A C 1
ATOM 850 O O . PHE A 1 105 ? 8.015 8.561 -5.361 1.00 81.25 105 PHE A O 1
ATOM 857 N N . THR A 1 106 ? 7.667 10.351 -4.072 1.00 70.94 106 THR A N 1
ATOM 858 C CA . THR A 1 106 ? 8.283 9.779 -2.865 1.00 70.94 106 THR A CA 1
ATOM 859 C C . THR A 1 106 ? 7.240 9.690 -1.754 1.00 70.94 106 THR A C 1
ATOM 861 O O . THR A 1 106 ? 7.280 10.469 -0.803 1.00 70.94 106 THR A O 1
ATOM 864 N N . PRO A 1 107 ? 6.262 8.777 -1.856 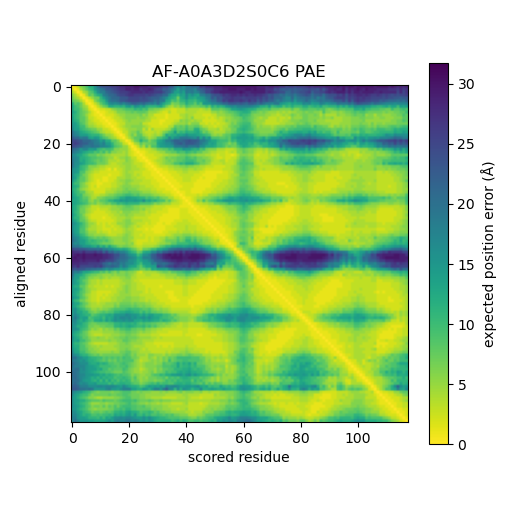1.00 75.62 107 PRO A N 1
ATOM 865 C CA . PRO A 1 107 ? 5.099 8.770 -0.980 1.00 75.62 107 PRO A CA 1
ATOM 866 C C . PRO A 1 107 ? 5.392 8.124 0.380 1.00 75.62 107 PRO A C 1
ATOM 868 O O . PRO A 1 107 ? 4.447 7.759 1.067 1.00 75.62 107 PRO A O 1
ATOM 871 N N . ASN A 1 108 ? 6.668 7.945 0.751 1.00 89.56 108 ASN A N 1
ATOM 872 C CA . ASN A 1 108 ? 7.062 7.344 2.021 1.00 89.56 108 ASN A CA 1
ATOM 873 C C . ASN A 1 108 ? 6.548 8.207 3.170 1.00 89.56 108 ASN A C 1
ATOM 875 O O . ASN A 1 108 ? 7.136 9.232 3.506 1.00 89.56 108 ASN A O 1
ATOM 879 N N . ALA A 1 109 ? 5.428 7.788 3.739 1.00 93.56 109 ALA A N 1
ATOM 880 C CA . ALA A 1 109 ? 4.690 8.546 4.725 1.00 93.56 109 ALA A CA 1
ATOM 881 C C . ALA A 1 109 ? 3.967 7.598 5.674 1.00 93.56 109 ALA A C 1
ATOM 883 O O . ALA A 1 109 ? 3.582 6.485 5.310 1.00 93.56 109 ALA A O 1
ATOM 884 N N . VAL A 1 110 ? 3.765 8.074 6.894 1.00 95.44 110 VAL A N 1
ATOM 885 C CA . VAL A 1 110 ? 2.963 7.417 7.921 1.00 95.44 110 VAL A CA 1
ATOM 886 C C . VAL A 1 110 ? 1.837 8.372 8.277 1.00 95.44 110 VAL A C 1
ATOM 888 O O . VAL A 1 110 ? 2.066 9.572 8.403 1.00 95.44 110 VAL A O 1
ATOM 891 N N . ASP A 1 111 ? 0.637 7.833 8.429 1.00 94.56 111 ASP A N 1
ATOM 892 C CA . ASP A 1 111 ? -0.559 8.577 8.801 1.00 94.56 111 ASP A CA 1
ATOM 893 C C . ASP A 1 111 ? -1.334 7.804 9.871 1.00 94.56 111 ASP A C 1
ATOM 895 O O . ASP A 1 111 ? -1.324 6.572 9.909 1.00 94.56 111 ASP A O 1
ATOM 899 N N . PHE A 1 112 ? -1.988 8.522 10.769 1.00 96.56 112 PHE A N 1
ATOM 900 C CA . PHE A 1 112 ? -2.795 7.953 11.834 1.00 96.56 112 PHE A CA 1
ATOM 901 C C . PHE A 1 112 ? -3.934 8.902 12.184 1.00 96.56 112 PHE A C 1
ATOM 903 O O . PHE A 1 112 ? -3.811 10.119 12.084 1.00 96.56 112 PHE A O 1
ATOM 910 N N . GLY A 1 113 ? -5.046 8.348 12.650 1.00 95.56 113 GLY A N 1
ATOM 911 C CA . GLY A 1 113 ? -6.208 9.165 12.950 1.00 95.56 113 GLY A CA 1
ATOM 912 C C . GLY A 1 113 ? -7.339 8.411 13.617 1.00 95.56 113 GLY A C 1
ATOM 913 O O . GLY A 1 113 ? -7.277 7.202 13.848 1.00 95.56 113 GLY A O 1
ATOM 914 N N . LEU A 1 114 ? -8.383 9.172 13.930 1.00 94.56 114 LEU A N 1
ATOM 915 C CA . LEU A 1 114 ? -9.670 8.683 14.400 1.00 94.56 114 LEU A CA 1
ATOM 916 C C . LEU A 1 114 ? -10.730 9.116 13.382 1.00 94.56 114 LEU A C 1
ATOM 918 O O . LEU A 1 114 ? -10.840 10.295 13.058 1.00 94.56 114 LEU A O 1
ATOM 922 N N . GLU A 1 115 ? -11.498 8.160 12.882 1.00 91.12 115 GLU A N 1
ATOM 923 C CA . GLU A 1 115 ? -12.658 8.359 12.018 1.00 91.12 115 GLU A CA 1
ATOM 924 C C . GLU A 1 115 ? -13.913 8.245 12.901 1.00 91.12 115 GLU A C 1
ATOM 926 O O . GLU A 1 115 ? -14.049 7.282 13.662 1.00 91.12 115 GLU A O 1
ATOM 931 N N . LEU A 1 116 ? -14.803 9.238 12.834 1.00 90.50 116 LEU A N 1
ATOM 932 C CA . LEU A 1 116 ? -16.095 9.238 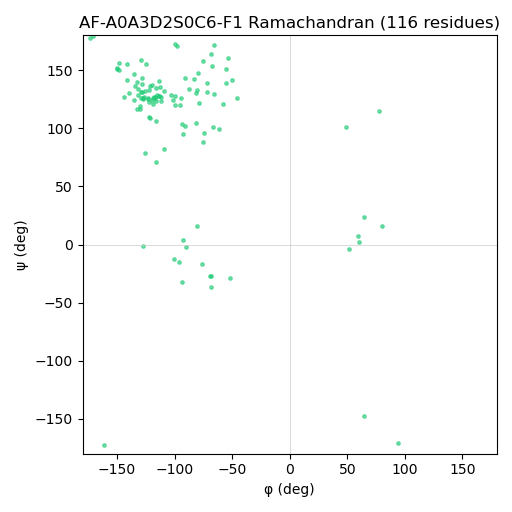13.524 1.00 90.50 116 LEU A CA 1
ATOM 933 C C . LEU A 1 116 ? -17.208 9.066 12.490 1.00 90.50 116 LEU A C 1
ATOM 935 O O . LEU A 1 116 ? -17.219 9.766 11.479 1.00 90.50 116 LEU A O 1
ATOM 939 N N . GLU A 1 117 ? -18.133 8.153 12.754 1.00 82.88 117 GLU A N 1
ATOM 940 C CA . GLU A 1 117 ? -19.300 7.882 11.915 1.00 82.88 117 GLU A CA 1
ATOM 941 C C . GLU A 1 117 ? -20.558 8.232 12.723 1.00 82.88 117 GLU A C 1
ATOM 943 O O . GLU A 1 117 ? -20.714 7.750 13.846 1.00 82.88 117 GLU A O 1
ATOM 948 N N . PHE A 1 118 ? -21.400 9.122 12.187 1.00 81.31 118 PHE A N 1
ATOM 949 C CA . PHE A 1 118 ? -22.599 9.660 12.845 1.00 81.31 118 PHE A CA 1
ATOM 950 C C . PHE A 1 118 ? -23.868 9.216 12.121 1.00 81.31 118 PHE A C 1
ATOM 952 O O . PHE A 1 118 ? -23.854 9.232 10.869 1.00 81.31 118 PHE A O 1
#

Secondary structure (DSSP, 8-state):
----GGGTEEEEEEEEE--SSPPTT--SEEEEEEEEEE-GGGEEEEEEEEEE--EE-SSSTT-EEE--EEEEEEEEEEEETTTEEEEEEEEEEEE--EEETTEE----EEEEEEEE--

Foldseek 3Di:
DPPPQVVFKDKDKDWAAAPDDADALAARTKIWIWIWGQDPPQKIKIKTKIKGAFGHHPDDDDDRLAHIKMKIKIKIWGDDPDFKIWIKIFIQMDGFDDSHPPRTDGRGDIDIDMGGHD

pLDDT: mean 83.86, std 13.23, range [42.06, 97.25]

Radius of gyration: 18.59 Å; Cα contacts (8 Å, |Δi|>4): 266; chains: 1; bounding box: 38×36×50 Å